Protein AF-A0A7X0NXF7-F1 (afdb_monomer_lite)

pLDDT: mean 77.54, std 20.63, range [37.69, 97.94]

Radius of gyration: 23.61 Å; chains: 1; bounding box: 64×49×59 Å

Foldseek 3Di:
DDDDDDDPPPPPDPDDPDDDPVVVVVVVVVVVVLVVVCVVPVVCVVVVVVVVVVVLLVQLLVLLVLVVDPPRDDLVRVCVVVVHDSVVSVVSNVSNVVVVVVVCVVVCVVVVVVVVVVVCVVVVHDDPDVPPDDDDDDDD

Structure (mmCIF, N/CA/C/O backbone):
data_AF-A0A7X0NXF7-F1
#
_entry.id   AF-A0A7X0NXF7-F1
#
loop_
_atom_site.group_PDB
_atom_site.id
_atom_site.type_symbol
_atom_site.label_atom_id
_atom_site.label_alt_id
_atom_site.label_comp_id
_atom_site.label_asym_id
_atom_site.label_entity_id
_atom_site.label_seq_id
_atom_site.pdbx_PDB_ins_code
_atom_site.Cartn_x
_atom_site.Cartn_y
_atom_site.Cartn_z
_atom_site.occupancy
_atom_site.B_iso_or_equiv
_atom_site.auth_seq_id
_atom_site.auth_comp_id
_atom_site.auth_asym_id
_atom_site.auth_atom_id
_atom_site.pdbx_PDB_model_num
ATOM 1 N N . MET A 1 1 ? -50.230 -12.660 35.318 1.00 39.22 1 MET A N 1
ATOM 2 C CA . MET A 1 1 ? -48.953 -11.947 35.105 1.00 39.22 1 MET A CA 1
ATOM 3 C C . MET A 1 1 ? -48.160 -12.722 34.066 1.00 39.22 1 MET A C 1
ATOM 5 O O . MET A 1 1 ? -47.432 -13.640 34.412 1.00 39.22 1 MET A O 1
ATOM 9 N N . THR A 1 2 ? -48.398 -12.442 32.788 1.00 40.28 2 THR A N 1
ATOM 10 C CA . THR A 1 2 ? -47.658 -13.026 31.662 1.00 40.28 2 THR A CA 1
ATOM 11 C C . THR A 1 2 ? -46.545 -12.058 31.297 1.00 40.28 2 THR A C 1
ATOM 13 O O . THR A 1 2 ? -46.813 -10.910 30.962 1.00 40.28 2 THR A O 1
ATOM 16 N N . ASN A 1 3 ? -45.305 -12.507 31.462 1.00 42.84 3 ASN A N 1
ATOM 17 C CA . ASN A 1 3 ? -44.113 -11.719 31.195 1.00 42.84 3 ASN A CA 1
ATOM 18 C C . ASN A 1 3 ? -43.908 -11.681 29.674 1.00 42.84 3 ASN A C 1
ATOM 20 O O . ASN A 1 3 ? -43.626 -12.715 29.066 1.00 42.84 3 ASN A O 1
ATOM 24 N N . GLU A 1 4 ? -44.133 -10.521 29.061 1.00 47.56 4 GLU A N 1
ATOM 25 C CA . GLU A 1 4 ? -43.876 -10.300 27.641 1.00 47.56 4 GLU A CA 1
ATOM 26 C C . GLU A 1 4 ? -42.365 -10.295 27.402 1.00 47.56 4 GLU A C 1
ATOM 28 O O . GLU A 1 4 ? -41.612 -9.486 27.941 1.00 47.56 4 GLU A O 1
ATOM 33 N N . MET A 1 5 ? -41.913 -11.268 26.621 1.00 46.81 5 MET A N 1
ATOM 34 C CA . MET A 1 5 ? -40.525 -11.430 26.225 1.00 46.81 5 MET A CA 1
ATOM 35 C C . MET A 1 5 ? -40.286 -10.514 25.021 1.00 46.81 5 MET A C 1
ATOM 37 O O . MET A 1 5 ? -40.670 -10.846 23.899 1.00 46.81 5 MET A O 1
ATOM 41 N N . GLU A 1 6 ? -39.715 -9.330 25.261 1.00 50.59 6 GLU A N 1
ATOM 42 C CA . GLU A 1 6 ? -39.389 -8.389 24.187 1.00 50.59 6 GLU A CA 1
ATOM 43 C C . GLU A 1 6 ? -38.423 -9.025 23.166 1.00 50.59 6 GLU A C 1
ATOM 45 O O . GLU A 1 6 ? -37.429 -9.658 23.548 1.00 50.59 6 GLU A O 1
ATOM 50 N N . PRO A 1 7 ? -38.674 -8.865 21.854 1.00 46.88 7 PRO A N 1
ATOM 51 C CA . PRO A 1 7 ? -37.830 -9.438 20.821 1.00 46.88 7 PRO A CA 1
ATOM 52 C C . PRO A 1 7 ? -36.470 -8.734 20.796 1.00 46.88 7 PRO A C 1
ATOM 54 O O . PRO A 1 7 ? -36.354 -7.555 20.458 1.00 46.88 7 PRO A O 1
ATOM 57 N N . SER A 1 8 ? -35.415 -9.489 21.113 1.00 47.84 8 SER A N 1
ATOM 58 C CA . SER A 1 8 ? -34.029 -9.038 21.006 1.00 47.84 8 SER A CA 1
ATOM 59 C C . SER A 1 8 ? -33.758 -8.502 19.598 1.00 47.84 8 SER A C 1
ATOM 61 O O . SER A 1 8 ? -33.832 -9.239 18.608 1.00 47.84 8 SER A O 1
ATOM 63 N N . THR A 1 9 ? -33.423 -7.219 19.505 1.00 48.81 9 THR A N 1
ATOM 64 C CA . THR A 1 9 ? -33.033 -6.557 18.261 1.00 48.81 9 THR A CA 1
ATOM 65 C C . THR A 1 9 ? -31.691 -7.116 17.789 1.00 48.81 9 THR A C 1
ATOM 67 O O . THR A 1 9 ? -30.612 -6.664 18.165 1.00 48.81 9 THR A O 1
ATOM 70 N N . SER A 1 10 ? -31.763 -8.154 16.955 1.00 49.91 10 SER A N 1
ATOM 71 C CA . SER A 1 10 ? -30.631 -8.723 16.226 1.00 49.91 10 SER A CA 1
ATOM 72 C C . SER A 1 10 ? -29.971 -7.627 15.383 1.00 49.91 10 SER A C 1
ATOM 74 O O . SER A 1 10 ? -30.471 -7.222 14.330 1.00 49.91 10 SER A O 1
ATOM 76 N N . GLY A 1 11 ? -28.860 -7.088 15.890 1.00 46.66 11 GLY A N 1
ATOM 77 C CA . GLY A 1 11 ? -28.054 -6.098 15.193 1.00 46.66 11 GLY A CA 1
ATOM 78 C C . GLY A 1 11 ? -27.611 -6.646 13.839 1.00 46.66 11 GLY A C 1
ATOM 79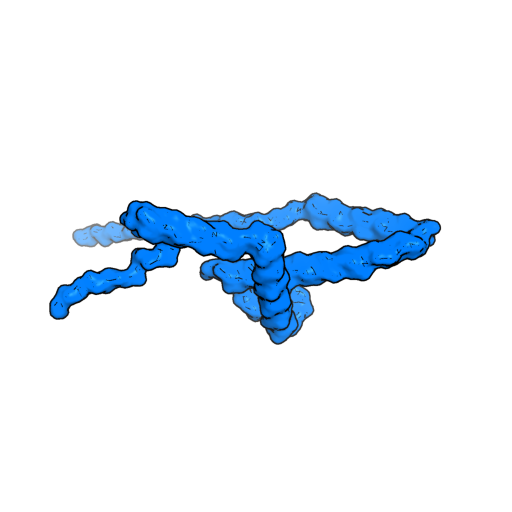 O O . GLY A 1 11 ? -26.960 -7.689 13.762 1.00 46.66 11 GLY A O 1
ATOM 80 N N . LYS A 1 12 ? -27.961 -5.939 12.758 1.00 49.06 12 LYS A N 1
ATOM 81 C CA . LYS A 1 12 ? -27.541 -6.260 11.388 1.00 49.06 12 LYS A CA 1
ATOM 82 C C . LYS A 1 12 ? -26.011 -6.331 11.330 1.00 49.06 12 LYS A C 1
ATOM 84 O O . LYS A 1 12 ? -25.338 -5.302 11.250 1.00 49.06 12 LYS A O 1
ATOM 89 N N . ARG A 1 13 ? -25.452 -7.547 11.371 1.00 52.78 13 ARG A N 1
ATOM 90 C CA . ARG A 1 13 ? -24.022 -7.792 11.138 1.00 52.78 13 ARG A CA 1
ATOM 91 C C . ARG A 1 13 ? -23.668 -7.203 9.775 1.00 52.78 13 ARG A C 1
ATOM 93 O O . ARG A 1 13 ? -24.213 -7.628 8.759 1.00 52.78 13 ARG A O 1
ATOM 100 N N . HIS A 1 14 ? -22.785 -6.207 9.758 1.00 53.28 14 HIS A N 1
ATOM 101 C CA . HIS A 1 14 ? -22.262 -5.654 8.513 1.00 53.28 14 HIS A CA 1
ATOM 102 C C . HIS A 1 14 ? -21.646 -6.790 7.689 1.00 53.28 14 HIS A C 1
ATOM 104 O O . HIS A 1 14 ? -20.748 -7.493 8.159 1.00 53.28 14 HIS A O 1
ATOM 110 N N . ARG A 1 15 ? -22.153 -6.986 6.467 1.00 50.69 15 ARG A N 1
ATOM 111 C CA . ARG A 1 15 ? -21.609 -7.954 5.513 1.00 50.69 15 ARG A CA 1
ATOM 112 C C . ARG A 1 15 ? -20.157 -7.566 5.238 1.00 50.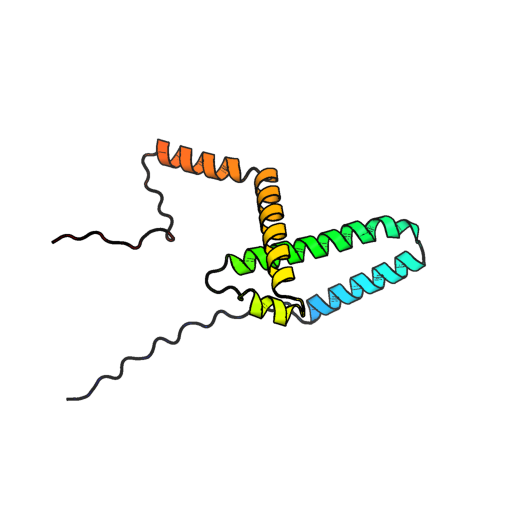69 15 ARG A C 1
ATOM 114 O O . ARG A 1 15 ? -19.894 -6.454 4.783 1.00 50.69 15 ARG A O 1
ATOM 121 N N . ARG A 1 16 ? -19.216 -8.460 5.553 1.00 59.41 16 ARG A N 1
ATOM 122 C CA . ARG A 1 16 ? -17.802 -8.264 5.214 1.00 59.41 16 ARG A CA 1
ATOM 123 C C . ARG A 1 16 ? -17.698 -8.193 3.691 1.00 59.41 16 ARG A C 1
ATOM 125 O O . ARG A 1 16 ? -18.092 -9.137 3.013 1.00 59.41 16 ARG A O 1
ATOM 132 N N . VAL A 1 17 ? -17.208 -7.071 3.173 1.00 64.56 17 VAL A N 1
ATOM 133 C CA . VAL A 1 17 ? -16.777 -6.971 1.777 1.00 64.56 17 VAL A CA 1
ATOM 134 C C . VAL A 1 17 ? -15.385 -7.581 1.745 1.00 64.56 17 VAL A C 1
ATOM 136 O O . VAL A 1 17 ? -14.436 -6.988 2.255 1.00 64.56 17 VAL A O 1
ATOM 139 N N . VAL A 1 18 ? -15.306 -8.822 1.284 1.00 67.31 18 VAL A N 1
ATOM 140 C CA . VAL A 1 18 ? -14.046 -9.517 1.026 1.00 67.31 18 VAL A CA 1
ATOM 141 C C . VAL A 1 18 ? -13.813 -9.401 -0.474 1.00 67.31 18 VAL A C 1
ATOM 143 O O . VAL A 1 18 ? -14.767 -9.561 -1.239 1.00 67.31 18 VAL A O 1
ATOM 146 N N . GLU A 1 19 ? -12.588 -9.074 -0.884 1.00 72.50 19 GLU A N 1
ATOM 147 C CA . GLU A 1 19 ? -12.212 -9.174 -2.297 1.00 72.50 19 GLU A CA 1
ATOM 148 C C . GLU A 1 19 ? -12.489 -10.598 -2.778 1.00 72.50 19 GLU A C 1
ATOM 150 O O . GLU A 1 19 ? -12.297 -11.558 -2.026 1.00 72.50 19 GLU A O 1
ATOM 155 N N . THR A 1 20 ? -12.977 -10.745 -4.006 1.00 81.62 20 THR A N 1
ATOM 156 C CA . THR A 1 20 ? -13.259 -12.085 -4.517 1.00 81.62 20 THR A CA 1
ATOM 157 C C . THR A 1 20 ? -11.945 -12.816 -4.793 1.00 81.62 20 THR A C 1
ATOM 159 O O . THR A 1 20 ? -10.917 -12.194 -5.084 1.00 81.62 20 THR A O 1
ATOM 162 N N . GLU A 1 21 ? -11.950 -14.144 -4.688 1.00 83.25 21 GLU A N 1
ATOM 163 C CA . GLU A 1 21 ? -10.757 -14.955 -4.958 1.00 83.25 21 GLU A CA 1
ATOM 164 C C . GLU A 1 21 ? -10.228 -14.706 -6.379 1.00 83.25 21 GLU A C 1
ATOM 166 O O . GLU A 1 21 ? -9.017 -14.680 -6.606 1.00 83.25 21 GLU A O 1
ATOM 171 N N . GLU A 1 22 ? -11.123 -14.411 -7.325 1.00 85.25 22 GLU A N 1
ATOM 172 C CA . GLU A 1 22 ? -10.785 -14.054 -8.701 1.00 85.25 22 GLU A CA 1
ATOM 173 C C . GLU A 1 22 ? -10.006 -12.740 -8.787 1.00 85.25 22 GLU A C 1
ATOM 175 O O . GLU A 1 22 ? -9.064 -12.643 -9.577 1.00 85.25 22 GLU A O 1
ATOM 180 N N . TYR A 1 23 ? -10.360 -11.739 -7.973 1.00 87.00 23 TYR A N 1
ATOM 181 C CA . TYR A 1 23 ? -9.648 -10.462 -7.944 1.00 87.00 23 TYR A CA 1
ATOM 182 C C . TYR A 1 23 ? -8.209 -10.648 -7.455 1.00 87.00 23 TYR A C 1
ATOM 184 O O . TYR A 1 23 ? -7.263 -10.163 -8.080 1.00 87.00 23 TYR A O 1
ATOM 192 N N . VAL A 1 24 ? -8.024 -11.423 -6.384 1.00 88.56 24 VAL A N 1
ATOM 193 C CA . VAL A 1 24 ? -6.691 -11.732 -5.850 1.00 88.56 24 VAL A CA 1
ATOM 194 C C . VAL A 1 24 ? -5.881 -12.554 -6.857 1.00 88.56 24 VAL A C 1
ATOM 196 O O . VAL A 1 24 ? -4.728 -12.223 -7.139 1.00 88.56 24 VAL A O 1
ATOM 199 N N . ALA A 1 25 ? -6.487 -13.572 -7.471 1.00 90.88 25 ALA A N 1
ATOM 200 C CA . ALA A 1 25 ? -5.837 -14.385 -8.496 1.00 90.88 25 ALA A CA 1
ATOM 201 C C . ALA A 1 25 ? -5.404 -13.554 -9.715 1.00 90.88 25 ALA A C 1
ATOM 203 O O . ALA A 1 25 ? -4.319 -13.767 -10.258 1.00 90.88 25 ALA A O 1
ATOM 204 N N . MET A 1 26 ? -6.219 -12.586 -10.139 1.00 94.75 26 MET A N 1
ATOM 205 C CA . MET A 1 26 ? -5.862 -11.661 -11.214 1.00 94.75 26 MET A CA 1
ATOM 206 C C . MET A 1 26 ? -4.617 -10.840 -10.857 1.00 94.75 26 MET A C 1
ATOM 208 O O . MET A 1 26 ? -3.710 -10.741 -11.683 1.00 94.75 26 MET A O 1
ATOM 212 N N . LEU A 1 27 ? -4.533 -10.297 -9.637 1.00 93.25 27 LEU A N 1
ATOM 213 C CA . LEU A 1 27 ? -3.362 -9.531 -9.196 1.00 93.25 27 LEU A CA 1
ATOM 214 C C . LEU A 1 27 ? -2.082 -10.374 -9.221 1.00 93.25 27 LEU A C 1
ATOM 216 O O . LEU A 1 27 ? -1.059 -9.899 -9.713 1.00 93.25 27 LEU A O 1
ATOM 220 N N . HIS A 1 28 ? -2.142 -11.632 -8.774 1.00 93.69 28 HIS A N 1
ATOM 221 C CA . HIS A 1 28 ? -1.004 -12.552 -8.873 1.00 93.69 28 HIS A CA 1
ATOM 222 C C . HIS A 1 28 ? -0.558 -12.756 -10.325 1.00 93.69 28 HIS A C 1
ATOM 224 O O . HIS A 1 28 ? 0.612 -12.550 -10.641 1.00 93.69 28 HIS A O 1
ATOM 230 N N . ARG A 1 29 ? -1.497 -13.036 -11.239 1.00 96.75 29 ARG A N 1
ATOM 231 C CA . ARG A 1 29 ? -1.180 -13.207 -12.669 1.00 96.75 29 ARG A CA 1
ATOM 232 C C . ARG A 1 29 ? -0.541 -11.960 -13.283 1.00 96.75 29 ARG A C 1
ATOM 234 O O . ARG A 1 29 ? 0.334 -12.081 -14.136 1.00 96.75 29 ARG A O 1
ATOM 241 N N . MET A 1 30 ? -0.968 -10.763 -12.873 1.00 95.38 30 MET A N 1
ATOM 242 C CA . MET A 1 30 ? -0.369 -9.509 -13.343 1.00 95.38 30 MET A CA 1
ATOM 243 C C . MET A 1 30 ? 1.084 -9.359 -12.878 1.00 95.38 30 MET A C 1
ATOM 245 O O . MET A 1 30 ? 1.928 -8.931 -13.666 1.00 95.38 30 MET A O 1
ATOM 249 N N . VAL A 1 31 ? 1.382 -9.726 -11.628 1.00 94.94 31 VAL A N 1
ATOM 250 C CA . VAL A 1 31 ? 2.748 -9.702 -11.083 1.00 94.94 31 VAL A CA 1
ATOM 251 C C . VAL A 1 31 ? 3.640 -10.712 -11.807 1.00 94.94 31 VAL A C 1
ATOM 253 O O . VAL A 1 31 ? 4.740 -10.352 -12.223 1.00 94.94 31 VAL A O 1
ATOM 256 N N . ASP A 1 32 ? 3.151 -11.929 -12.045 1.00 96.38 32 ASP A N 1
ATOM 257 C CA . ASP A 1 32 ? 3.903 -12.965 -12.765 1.00 96.38 32 ASP A CA 1
ATOM 258 C C . ASP A 1 32 ? 4.190 -12.553 -14.217 1.00 96.38 32 ASP A C 1
ATOM 260 O O . ASP A 1 32 ? 5.306 -12.705 -14.720 1.00 96.38 32 ASP A O 1
ATOM 264 N N . ALA A 1 33 ? 3.199 -11.964 -14.893 1.00 95.62 33 ALA A N 1
ATOM 265 C CA . ALA A 1 33 ? 3.366 -11.445 -16.246 1.00 95.62 33 ALA A CA 1
ATOM 266 C C . ALA A 1 33 ? 4.390 -10.300 -16.302 1.00 95.62 33 ALA A C 1
ATOM 268 O O . ALA A 1 33 ? 5.182 -10.235 -17.245 1.00 95.62 33 ALA A O 1
ATOM 269 N N . LEU A 1 34 ? 4.398 -9.413 -15.299 1.00 93.12 34 LEU A N 1
ATOM 270 C CA . LEU A 1 34 ? 5.414 -8.371 -15.174 1.00 93.12 34 LEU A CA 1
ATOM 271 C C . LEU A 1 34 ? 6.805 -8.991 -14.987 1.00 93.12 34 LEU A C 1
ATOM 273 O O . LEU A 1 34 ? 7.717 -8.632 -15.722 1.00 93.12 34 LEU A O 1
ATOM 277 N N . ALA A 1 35 ? 6.963 -9.953 -14.075 1.00 95.12 35 ALA A N 1
ATOM 278 C CA . ALA A 1 35 ? 8.243 -10.619 -13.826 1.00 95.12 35 ALA A CA 1
ATOM 279 C C . ALA A 1 35 ? 8.814 -11.287 -15.088 1.00 95.12 35 ALA A C 1
ATOM 281 O O . ALA A 1 35 ? 10.004 -11.150 -15.379 1.00 95.12 35 ALA A O 1
ATOM 282 N N . LYS A 1 36 ? 7.959 -11.943 -15.883 1.00 96.19 36 LYS A N 1
ATOM 283 C CA . LYS A 1 36 ? 8.363 -12.519 -17.171 1.00 96.19 36 LYS A CA 1
ATOM 284 C C . LYS A 1 36 ? 8.876 -11.445 -18.135 1.00 96.19 36 LYS A C 1
ATOM 286 O O . LYS A 1 36 ? 9.983 -11.570 -18.638 1.00 96.19 36 LYS A O 1
ATOM 291 N N . ARG A 1 37 ? 8.127 -10.353 -18.324 1.00 91.88 37 ARG A N 1
ATOM 292 C CA . ARG A 1 37 ? 8.544 -9.245 -19.208 1.00 91.88 37 ARG A CA 1
ATOM 293 C C . ARG A 1 37 ? 9.843 -8.584 -18.758 1.00 91.88 37 ARG A C 1
ATOM 295 O O . ARG A 1 37 ? 10.651 -8.225 -19.597 1.00 91.88 37 ARG A O 1
ATOM 302 N N . LEU A 1 38 ? 10.047 -8.437 -17.450 1.00 90.44 38 LEU A N 1
ATOM 303 C CA . LEU A 1 38 ? 11.277 -7.874 -16.886 1.00 90.44 38 LEU A CA 1
ATOM 304 C C . LEU A 1 38 ? 12.489 -8.794 -17.062 1.00 90.44 38 LEU A C 1
ATOM 306 O O . LEU A 1 38 ? 13.620 -8.320 -17.041 1.00 90.44 38 LEU A O 1
ATOM 310 N N . SER A 1 39 ? 12.252 -10.097 -17.215 1.00 94.81 39 SER A N 1
ATOM 311 C CA . SER A 1 39 ? 13.305 -11.060 -17.542 1.00 94.81 39 SER A CA 1
ATOM 312 C C . SER A 1 39 ? 13.732 -10.931 -19.008 1.00 94.81 39 SER A C 1
ATOM 314 O O . SER A 1 39 ? 14.911 -11.098 -19.308 1.00 94.81 39 SER A O 1
ATOM 316 N N . ASP A 1 40 ? 12.788 -10.594 -19.894 1.00 94.31 40 ASP A N 1
ATOM 317 C CA . ASP A 1 40 ? 13.040 -10.354 -21.320 1.00 94.31 40 ASP A CA 1
ATOM 318 C C . ASP A 1 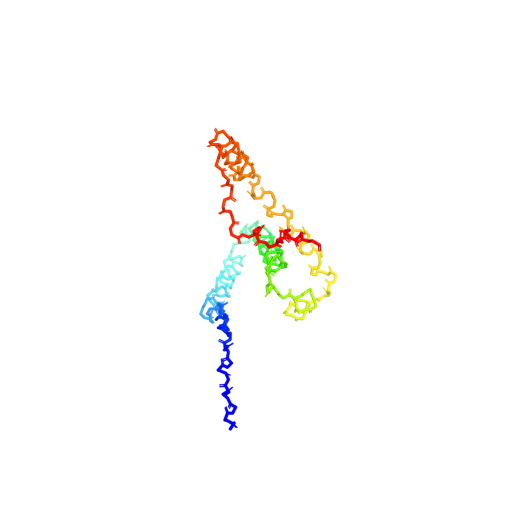40 ? 13.640 -8.951 -21.580 1.00 94.31 40 ASP A C 1
ATOM 320 O O . ASP A 1 40 ? 14.511 -8.802 -22.435 1.00 94.31 40 ASP A O 1
ATOM 324 N N . ASP A 1 41 ? 13.206 -7.928 -20.831 1.00 90.56 41 ASP A N 1
ATOM 325 C CA . ASP A 1 41 ? 13.713 -6.547 -20.885 1.00 90.56 41 ASP A CA 1
ATOM 326 C C . ASP A 1 41 ? 13.946 -5.964 -19.471 1.00 90.56 41 ASP A C 1
ATOM 328 O O . ASP A 1 41 ? 13.028 -5.413 -18.842 1.00 90.56 41 ASP A O 1
ATOM 332 N N . PRO A 1 42 ? 15.191 -6.028 -18.962 1.00 86.81 42 PRO A N 1
ATOM 333 C CA . PRO A 1 42 ? 15.545 -5.500 -17.647 1.00 86.81 42 PRO A CA 1
ATOM 334 C C . PRO A 1 42 ? 15.392 -3.981 -17.500 1.00 86.81 42 PRO A C 1
ATOM 336 O O . PRO A 1 42 ? 15.361 -3.493 -16.368 1.00 86.81 42 PRO A O 1
ATOM 339 N N . VAL A 1 43 ? 15.269 -3.207 -18.591 1.00 89.31 43 VAL A N 1
ATOM 340 C CA . VAL A 1 43 ? 15.070 -1.746 -18.505 1.00 89.31 43 VAL A CA 1
ATOM 341 C C . VAL A 1 43 ? 13.788 -1.421 -17.738 1.00 89.31 43 VAL A C 1
ATOM 343 O O . VAL A 1 43 ? 13.744 -0.444 -16.989 1.00 89.31 43 VAL A O 1
ATOM 346 N N . GLY A 1 44 ? 12.771 -2.282 -17.816 1.00 83.12 44 GLY A N 1
ATOM 347 C CA . GLY A 1 44 ? 11.522 -2.117 -17.073 1.00 83.12 44 GLY A CA 1
ATOM 348 C C . GLY A 1 44 ? 11.669 -2.156 -15.543 1.00 83.12 44 GLY A C 1
ATOM 349 O O . GLY A 1 44 ? 10.741 -1.744 -14.839 1.00 83.12 44 GLY A O 1
ATOM 350 N N . LEU A 1 45 ? 12.816 -2.594 -14.997 1.00 83.62 45 LEU A N 1
ATOM 351 C CA . LEU A 1 45 ? 13.060 -2.645 -13.547 1.00 83.62 45 LEU A CA 1
ATOM 352 C C . LEU A 1 45 ? 12.933 -1.269 -12.877 1.00 83.62 45 LEU A C 1
ATOM 354 O O . LEU A 1 45 ? 12.593 -1.194 -11.694 1.00 83.62 45 LEU A O 1
ATOM 358 N N . VAL A 1 46 ? 13.099 -0.180 -13.638 1.00 88.69 46 VAL A N 1
ATOM 359 C CA . VAL A 1 46 ? 12.872 1.202 -13.176 1.00 88.69 46 VAL A CA 1
ATOM 360 C C . VAL A 1 46 ? 11.470 1.425 -12.594 1.00 88.69 46 VAL A C 1
ATOM 362 O O . VAL A 1 46 ? 11.275 2.316 -11.768 1.00 88.69 46 VAL A O 1
ATOM 365 N N . HIS A 1 47 ? 10.485 0.610 -12.985 1.00 85.94 47 HIS A N 1
ATOM 366 C CA . HIS A 1 47 ? 9.105 0.716 -12.512 1.00 85.94 47 HIS A CA 1
ATOM 367 C C . HIS A 1 47 ? 8.823 -0.090 -11.236 1.00 85.94 47 HIS A C 1
ATOM 369 O O . HIS A 1 47 ? 7.831 0.178 -10.556 1.00 85.94 47 HIS A O 1
ATOM 375 N N . VAL A 1 48 ? 9.684 -1.047 -10.871 1.00 88.69 48 VAL A N 1
ATOM 376 C CA . VAL A 1 48 ? 9.422 -1.982 -9.764 1.00 88.69 48 VAL A CA 1
ATOM 377 C C . VAL A 1 48 ? 9.444 -1.278 -8.412 1.00 88.69 48 VAL A C 1
ATOM 379 O O . VAL A 1 48 ? 8.516 -1.436 -7.621 1.00 88.69 48 VAL A O 1
ATOM 382 N N . GLU A 1 49 ? 10.466 -0.466 -8.142 1.00 90.25 49 GLU A N 1
ATOM 383 C CA . GLU A 1 49 ? 10.580 0.241 -6.861 1.00 90.25 49 GLU A CA 1
ATOM 384 C C . GLU A 1 49 ? 9.428 1.247 -6.638 1.00 90.25 49 GLU A C 1
ATOM 386 O O . GLU A 1 49 ? 8.817 1.216 -5.563 1.00 90.25 49 GLU A O 1
ATOM 391 N N . PRO A 1 50 ? 9.028 2.072 -7.630 1.00 89.62 50 PRO A N 1
ATOM 392 C CA . PRO A 1 50 ? 7.814 2.882 -7.533 1.00 89.62 50 PRO A CA 1
ATOM 393 C C . PRO A 1 50 ? 6.545 2.075 -7.225 1.00 89.62 50 PRO A C 1
ATOM 395 O O . PRO A 1 50 ? 5.765 2.481 -6.361 1.00 89.62 50 PRO A O 1
ATOM 398 N N . LEU A 1 51 ? 6.339 0.928 -7.884 1.00 89.88 51 LEU A N 1
ATOM 399 C CA . LEU A 1 51 ? 5.179 0.063 -7.640 1.00 89.88 51 LEU A CA 1
ATOM 400 C C . LEU A 1 51 ? 5.207 -0.546 -6.234 1.00 89.88 51 LEU A C 1
ATOM 402 O O . LEU A 1 51 ? 4.198 -0.519 -5.528 1.00 89.88 51 LEU A O 1
ATOM 406 N N . ARG A 1 52 ? 6.372 -1.026 -5.785 1.00 93.88 52 ARG A N 1
ATOM 407 C CA . ARG A 1 52 ? 6.572 -1.541 -4.423 1.00 93.88 52 ARG A CA 1
ATOM 408 C C . ARG A 1 52 ? 6.234 -0.479 -3.382 1.00 93.88 52 ARG A C 1
ATOM 410 O O . ARG A 1 52 ? 5.523 -0.761 -2.416 1.00 93.88 52 ARG A O 1
ATOM 417 N N . LYS A 1 53 ? 6.704 0.753 -3.592 1.00 94.50 53 LYS A N 1
ATOM 418 C CA . LYS A 1 53 ? 6.376 1.890 -2.730 1.00 94.50 53 LYS A CA 1
ATOM 41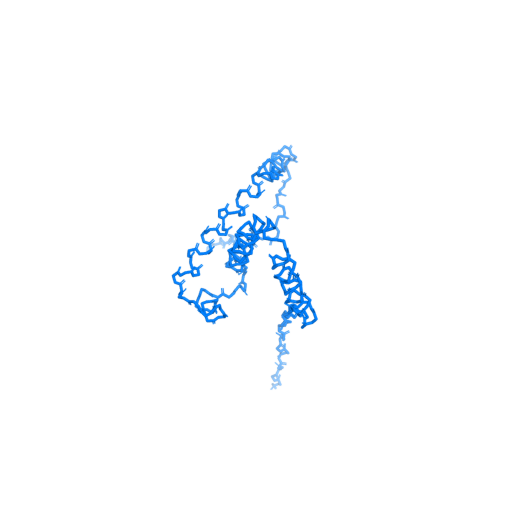9 C C . LYS A 1 53 ? 4.875 2.175 -2.735 1.00 94.50 53 LYS A C 1
ATOM 421 O O . LYS A 1 53 ? 4.301 2.346 -1.665 1.00 94.50 53 LYS A O 1
ATOM 426 N N . HIS A 1 54 ? 4.236 2.169 -3.904 1.00 92.88 54 HIS A N 1
ATOM 427 C CA . HIS A 1 54 ? 2.800 2.413 -4.025 1.00 92.88 54 HIS A CA 1
ATOM 428 C C . HIS A 1 54 ? 1.965 1.383 -3.251 1.00 92.88 54 HIS A C 1
ATOM 430 O O . HIS A 1 54 ? 1.060 1.760 -2.508 1.00 92.88 54 HIS A O 1
ATOM 436 N N . LEU A 1 55 ? 2.309 0.095 -3.346 1.00 93.56 55 LEU A N 1
ATOM 437 C CA . LEU A 1 55 ? 1.671 -0.961 -2.552 1.00 93.56 55 LEU A CA 1
ATOM 438 C C . LEU A 1 55 ? 1.896 -0.758 -1.046 1.00 93.56 55 LEU A C 1
ATOM 440 O O . LEU A 1 55 ? 0.970 -0.908 -0.246 1.00 93.56 55 LEU A O 1
ATOM 444 N N . GLY A 1 56 ? 3.108 -0.358 -0.652 1.00 96.06 56 GLY A N 1
ATOM 445 C CA . GLY A 1 56 ? 3.418 -0.000 0.732 1.00 96.06 56 GLY A CA 1
ATOM 446 C C . GLY A 1 56 ? 2.571 1.168 1.250 1.00 96.06 56 GLY A C 1
ATOM 447 O O . GLY A 1 56 ? 2.043 1.102 2.361 1.00 96.06 56 GLY A O 1
ATOM 448 N N . ASP A 1 57 ? 2.399 2.211 0.441 1.00 96.50 57 ASP A N 1
ATOM 449 C CA . ASP A 1 57 ? 1.580 3.380 0.765 1.00 96.50 57 ASP A CA 1
ATOM 450 C C . ASP A 1 57 ? 0.091 3.022 0.855 1.00 96.50 57 ASP A C 1
ATOM 452 O O . ASP A 1 57 ? -0.575 3.427 1.811 1.00 96.50 57 ASP A O 1
ATOM 456 N N . ALA A 1 58 ? -0.421 2.199 -0.066 1.00 95.44 58 ALA A N 1
ATOM 457 C CA . ALA A 1 58 ? -1.795 1.700 -0.033 1.00 95.44 58 ALA A CA 1
ATOM 458 C C . ALA A 1 58 ? -2.089 0.935 1.268 1.00 95.44 58 ALA A C 1
ATOM 460 O O . ALA A 1 58 ? -3.098 1.184 1.932 1.00 95.44 58 ALA A O 1
ATOM 461 N N . MET A 1 59 ? -1.166 0.071 1.694 1.00 95.81 59 MET A N 1
ATOM 462 C CA . MET A 1 59 ? -1.256 -0.641 2.968 1.00 95.81 59 MET A CA 1
ATOM 463 C C . MET A 1 59 ? -1.249 0.316 4.170 1.00 95.81 59 MET A C 1
ATOM 465 O O . MET A 1 59 ? -2.062 0.166 5.083 1.00 95.81 59 MET A O 1
ATOM 469 N N . ASN A 1 60 ? -0.370 1.323 4.175 1.00 97.94 60 ASN A N 1
ATOM 470 C CA . ASN A 1 60 ? -0.319 2.324 5.246 1.00 97.94 60 ASN A CA 1
ATOM 471 C C . ASN A 1 60 ? -1.646 3.094 5.355 1.00 97.94 60 ASN A C 1
ATOM 473 O O . ASN A 1 60 ? -2.175 3.277 6.453 1.00 97.94 60 ASN A O 1
ATOM 477 N N . ILE A 1 61 ? -2.208 3.507 4.215 1.00 97.12 61 ILE A N 1
ATOM 478 C CA . ILE A 1 61 ? -3.501 4.193 4.133 1.00 97.12 61 ILE A CA 1
ATOM 479 C C . ILE A 1 61 ? -4.630 3.291 4.639 1.00 97.12 61 ILE A C 1
ATOM 481 O O . ILE A 1 61 ? -5.436 3.733 5.457 1.00 97.12 61 ILE A O 1
ATOM 485 N N . ALA A 1 62 ? -4.678 2.028 4.211 1.00 95.31 62 ALA A N 1
ATOM 486 C CA . ALA A 1 62 ? -5.705 1.082 4.641 1.00 95.31 62 ALA A CA 1
ATOM 487 C C . ALA A 1 62 ? -5.685 0.863 6.162 1.00 95.31 62 ALA A C 1
ATOM 489 O O . ALA A 1 62 ? -6.741 0.890 6.798 1.00 95.31 62 ALA A O 1
ATOM 490 N N . VAL A 1 63 ? -4.493 0.722 6.758 1.00 96.81 63 VAL A N 1
ATOM 491 C CA . VAL A 1 63 ? -4.323 0.639 8.218 1.00 96.81 63 VAL A CA 1
ATOM 492 C C . VAL A 1 63 ? -4.835 1.910 8.898 1.00 96.81 63 VAL A C 1
ATOM 494 O O . VAL A 1 63 ? -5.613 1.815 9.845 1.00 96.81 63 VAL A O 1
ATOM 497 N N . ALA A 1 64 ? -4.454 3.094 8.410 1.00 96.75 64 ALA A N 1
ATOM 498 C CA . ALA A 1 64 ? -4.899 4.364 8.984 1.00 96.75 64 ALA A CA 1
ATOM 499 C C . ALA A 1 64 ? -6.428 4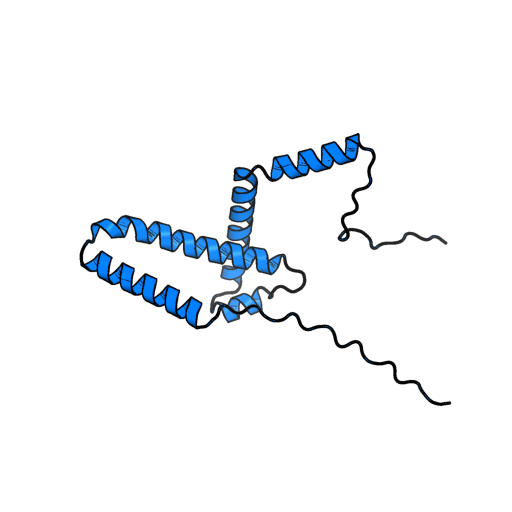.530 8.930 1.00 96.75 64 ALA A C 1
ATOM 501 O O . ALA A 1 64 ? -7.045 4.814 9.952 1.00 96.75 64 ALA A O 1
ATOM 502 N N . ILE A 1 65 ? -7.044 4.273 7.771 1.00 95.06 65 ILE A N 1
ATOM 503 C CA . ILE A 1 65 ? -8.503 4.333 7.595 1.00 95.06 65 ILE A CA 1
ATOM 504 C C . ILE A 1 65 ? -9.200 3.331 8.513 1.00 95.06 65 ILE A C 1
ATOM 506 O O . ILE A 1 65 ? -10.251 3.635 9.070 1.00 95.06 65 ILE A O 1
ATOM 510 N N . ASN A 1 66 ? -8.648 2.126 8.667 1.00 94.50 66 ASN A N 1
ATOM 511 C CA . ASN A 1 66 ? -9.238 1.119 9.536 1.00 94.50 66 ASN A CA 1
ATOM 512 C C . ASN A 1 66 ? -9.266 1.586 11.001 1.00 94.50 66 ASN A C 1
ATOM 514 O O . ASN A 1 66 ? -10.304 1.444 11.636 1.00 94.50 66 ASN A O 1
ATOM 518 N N . GLN A 1 67 ? -8.194 2.221 11.494 1.00 91.50 67 GLN A N 1
ATOM 519 C CA . GLN A 1 67 ? -8.141 2.763 12.862 1.00 91.50 67 GLN A CA 1
ATOM 520 C C . GLN A 1 67 ? -9.127 3.914 13.116 1.00 91.50 67 GLN A C 1
ATOM 522 O O . GLN A 1 67 ? -9.515 4.139 14.257 1.00 91.50 67 GLN A O 1
ATOM 527 N N . GLU A 1 68 ? -9.535 4.649 12.081 1.00 88.69 68 GLU A N 1
ATOM 528 C CA . GLU A 1 68 ? -10.500 5.753 12.202 1.00 88.69 68 GLU A CA 1
ATOM 529 C C . GLU A 1 68 ? -11.967 5.274 12.171 1.00 88.69 68 GLU A C 1
ATOM 531 O O . GLU A 1 68 ? -12.883 6.059 12.424 1.00 88.69 68 GLU A O 1
ATOM 536 N N . LYS A 1 69 ? -12.227 3.994 11.863 1.00 89.19 69 LYS A N 1
ATOM 537 C CA . LYS A 1 69 ? -13.591 3.448 11.797 1.00 89.19 69 LYS A CA 1
ATOM 538 C C . LYS A 1 69 ? -14.125 3.117 13.202 1.00 89.19 69 LYS A C 1
ATOM 540 O O . LYS A 1 69 ? -13.427 2.440 13.953 1.00 89.19 69 LYS A O 1
ATOM 545 N N . PRO A 1 70 ? -15.398 3.442 13.523 1.00 82.00 70 PRO A N 1
ATOM 546 C CA . PRO A 1 70 ? -16.031 3.108 14.811 1.00 82.00 70 PRO A CA 1
ATOM 547 C C . PRO A 1 70 ? -15.994 1.616 15.194 1.00 82.00 70 PRO A C 1
ATOM 549 O O . PRO A 1 70 ? -16.084 1.273 16.368 1.00 82.00 70 PRO A O 1
ATOM 552 N N . HIS A 1 71 ? -15.847 0.732 14.202 1.00 86.69 71 HIS A N 1
ATOM 553 C CA . HIS A 1 71 ? -15.693 -0.718 14.365 1.00 86.69 71 HIS A CA 1
ATOM 554 C C . HIS A 1 71 ? -14.488 -1.245 13.569 1.00 86.69 71 HIS A C 1
ATOM 556 O O . HIS A 1 71 ? -14.558 -2.288 12.918 1.00 86.69 71 HIS A O 1
ATOM 562 N N . GLY A 1 72 ? -13.405 -0.466 13.540 1.00 88.69 72 GLY A N 1
ATOM 563 C CA . GLY A 1 72 ? -12.119 -0.899 13.006 1.00 88.69 72 GLY A CA 1
ATOM 564 C C . GLY A 1 72 ? -11.515 -2.049 13.810 1.00 88.69 72 GLY A C 1
ATOM 565 O O . GLY A 1 72 ? -11.852 -2.258 14.973 1.00 88.69 72 GLY A O 1
ATOM 566 N N . TYR A 1 73 ? -10.592 -2.777 13.190 1.00 92.81 73 TYR A N 1
ATOM 567 C CA . TYR A 1 73 ? -9.744 -3.721 13.907 1.00 92.81 73 TYR A CA 1
ATOM 568 C C . TYR A 1 73 ? -8.800 -2.948 14.827 1.00 92.81 73 TYR A C 1
ATOM 570 O O . TYR A 1 73 ? -8.262 -1.907 14.457 1.00 92.81 73 TYR A O 1
ATOM 578 N N . SER A 1 74 ? -8.540 -3.475 16.015 1.00 92.75 74 SER A N 1
ATOM 579 C CA . SER A 1 74 ? -7.491 -2.959 16.891 1.00 92.75 74 SER A CA 1
ATOM 580 C C . SER A 1 74 ? -6.099 -3.152 16.276 1.00 92.75 74 SER A C 1
ATOM 582 O O . SER A 1 74 ? -5.879 -4.010 15.418 1.00 92.75 74 SER A O 1
ATOM 584 N N . PHE A 1 75 ? -5.105 -2.410 16.774 1.00 93.44 75 PHE A N 1
ATOM 585 C CA . PHE A 1 75 ? -3.702 -2.617 16.391 1.00 93.44 75 PHE A CA 1
ATOM 586 C C . PHE A 1 75 ? -3.229 -4.064 16.588 1.00 93.44 75 PHE A C 1
ATOM 588 O O . PHE A 1 75 ? -2.448 -4.563 15.784 1.00 93.44 75 PHE A O 1
ATOM 595 N N . GLY A 1 76 ? -3.697 -4.739 17.643 1.00 94.81 76 GLY A N 1
ATOM 596 C CA . GLY A 1 76 ? -3.347 -6.134 17.914 1.00 94.81 76 GLY A CA 1
ATOM 597 C C . GLY A 1 76 ? -3.973 -7.109 16.915 1.00 94.81 76 GLY A C 1
ATOM 598 O O . GLY A 1 76 ? -3.320 -8.059 16.496 1.00 94.81 76 GLY A O 1
ATOM 599 N N . GLU A 1 77 ? -5.213 -6.868 16.491 1.00 95.69 77 GLU A N 1
ATOM 600 C CA . GLU A 1 77 ? -5.865 -7.675 15.453 1.00 95.69 77 GLU A CA 1
ATOM 601 C C . GLU A 1 77 ? -5.216 -7.465 14.087 1.00 95.69 77 GLU A C 1
ATOM 603 O O . GLU A 1 77 ? -4.919 -8.437 13.400 1.00 95.69 77 GLU A O 1
ATOM 608 N N . LEU A 1 78 ? -4.912 -6.217 13.719 1.00 95.62 78 LEU A N 1
ATOM 609 C CA . LEU A 1 78 ? -4.182 -5.925 12.485 1.00 95.62 78 LEU A CA 1
ATOM 610 C C . LEU A 1 78 ? -2.776 -6.534 12.489 1.00 95.62 78 LEU A C 1
ATOM 612 O O . LEU A 1 78 ? -2.343 -7.050 11.465 1.00 95.62 78 LEU A O 1
ATOM 616 N N . ALA A 1 79 ? -2.080 -6.519 13.629 1.00 96.69 79 ALA A N 1
ATOM 617 C CA . ALA A 1 79 ? -0.774 -7.161 13.779 1.00 96.69 79 ALA A CA 1
ATOM 618 C C . ALA A 1 79 ? -0.853 -8.669 13.498 1.00 96.69 79 ALA A C 1
ATOM 620 O O . ALA A 1 79 ? -0.015 -9.202 12.775 1.00 96.69 79 ALA A O 1
ATOM 621 N N . LYS A 1 80 ? -1.903 -9.335 13.998 1.00 97.00 80 LYS A N 1
ATOM 622 C CA . LYS A 1 80 ? -2.172 -10.754 13.723 1.00 97.00 80 LYS A CA 1
ATOM 623 C C . LYS A 1 80 ? -2.514 -11.003 12.252 1.00 97.00 80 LYS A C 1
ATOM 625 O O . LYS A 1 80 ? -1.934 -11.899 11.655 1.00 97.00 80 LYS A O 1
ATOM 630 N N . ILE A 1 81 ? -3.409 -10.203 11.664 1.00 94.62 81 ILE A N 1
ATOM 631 C CA . ILE A 1 81 ? -3.822 -10.332 10.251 1.00 94.62 81 ILE A CA 1
ATOM 632 C C . ILE A 1 81 ? -2.622 -10.178 9.312 1.00 94.62 81 ILE A C 1
ATOM 634 O O . ILE A 1 81 ? -2.473 -10.934 8.360 1.00 94.62 81 ILE A O 1
ATOM 638 N N . LEU A 1 82 ? -1.772 -9.187 9.580 1.00 93.38 82 LEU A N 1
ATOM 639 C CA . LEU A 1 82 ? -0.621 -8.859 8.742 1.00 93.38 82 LEU A CA 1
ATOM 640 C C . LEU A 1 82 ? 0.629 -9.677 9.092 1.00 93.38 82 LEU A C 1
ATOM 642 O O . LEU A 1 82 ? 1.633 -9.549 8.397 1.00 93.38 82 LEU A O 1
ATOM 646 N N . ASN A 1 83 ? 0.584 -10.475 10.162 1.00 96.38 83 ASN A N 1
ATOM 647 C CA . ASN A 1 83 ? 1.722 -11.203 10.722 1.00 96.38 83 ASN A CA 1
ATOM 648 C C . ASN A 1 83 ? 2.961 -10.310 10.955 1.00 96.38 83 ASN A C 1
ATOM 650 O O . ASN A 1 83 ? 4.078 -10.625 10.546 1.00 96.38 83 ASN A O 1
ATOM 654 N N . ILE A 1 84 ? 2.755 -9.158 11.597 1.00 96.00 84 ILE A N 1
ATOM 655 C CA . ILE A 1 84 ? 3.820 -8.210 11.953 1.00 96.00 84 ILE A CA 1
ATOM 656 C C . ILE A 1 84 ? 3.707 -7.790 13.415 1.00 96.00 84 ILE A C 1
ATOM 658 O O . ILE A 1 84 ? 2.698 -8.021 14.079 1.00 96.00 84 ILE A O 1
ATOM 662 N N . ARG A 1 85 ? 4.745 -7.124 13.923 1.00 97.62 85 ARG A N 1
ATOM 663 C CA . ARG A 1 85 ? 4.727 -6.556 15.272 1.00 97.62 85 ARG A CA 1
ATOM 664 C C . ARG A 1 85 ? 3.692 -5.436 15.386 1.00 97.62 85 ARG A C 1
ATOM 666 O O . ARG A 1 85 ? 3.449 -4.691 14.433 1.00 97.62 85 ARG A O 1
ATOM 673 N N . ARG A 1 86 ? 3.114 -5.282 16.578 1.00 97.00 86 ARG A N 1
ATOM 674 C CA . ARG A 1 86 ? 2.108 -4.249 16.870 1.00 97.00 86 ARG A CA 1
ATOM 675 C C . ARG A 1 86 ? 2.663 -2.841 16.649 1.00 97.00 86 ARG A C 1
ATOM 677 O O . ARG A 1 86 ? 1.961 -1.985 16.115 1.00 97.00 86 ARG A O 1
ATOM 684 N N . GLU A 1 87 ? 3.925 -2.625 16.999 1.00 97.12 87 GLU A N 1
ATOM 685 C CA . GLU A 1 87 ? 4.651 -1.365 16.815 1.00 97.12 87 GLU A CA 1
ATOM 686 C C . GLU A 1 87 ? 4.725 -0.998 15.327 1.00 97.12 87 GLU A C 1
ATOM 688 O O . GLU A 1 87 ? 4.451 0.138 14.943 1.00 97.12 87 GLU A O 1
ATOM 693 N N . SER A 1 88 ? 4.962 -1.987 14.460 1.00 97.31 88 SER A N 1
ATOM 694 C CA . SER A 1 88 ? 4.971 -1.782 13.011 1.00 97.31 88 SER A CA 1
ATOM 695 C C . SER A 1 88 ? 3.600 -1.360 12.477 1.00 97.31 88 SER A C 1
ATOM 697 O O . SER A 1 88 ? 3.528 -0.549 11.557 1.00 97.31 88 SER A O 1
ATOM 699 N N . VAL A 1 89 ? 2.493 -1.850 13.048 1.00 97.31 89 VAL A N 1
ATOM 700 C CA . VAL A 1 89 ? 1.146 -1.376 12.672 1.00 97.31 89 VAL A CA 1
ATOM 701 C C . VAL A 1 89 ? 0.954 0.086 13.079 1.00 97.31 89 VAL A C 1
ATOM 703 O O . VAL A 1 89 ? 0.399 0.869 12.306 1.00 97.31 89 VAL A O 1
ATOM 706 N N . PHE A 1 90 ? 1.437 0.478 14.260 1.00 96.94 90 PHE A N 1
ATOM 707 C CA . PHE A 1 90 ? 1.363 1.863 14.729 1.00 96.94 90 PHE A CA 1
ATOM 708 C C . PHE A 1 90 ? 2.119 2.822 13.798 1.00 96.94 90 PHE A C 1
ATOM 710 O O . PHE A 1 90 ? 1.559 3.831 13.359 1.00 96.94 90 PHE A O 1
ATOM 717 N N . GLU A 1 91 ? 3.352 2.474 13.423 1.00 97.69 91 GLU A N 1
ATOM 718 C CA . GLU A 1 91 ? 4.152 3.250 12.467 1.00 97.69 91 GLU A CA 1
ATOM 719 C C . GLU A 1 91 ? 3.459 3.383 11.108 1.00 97.69 91 GLU A C 1
ATOM 721 O O . GLU A 1 91 ? 3.420 4.465 10.515 1.00 97.69 91 GLU A O 1
ATOM 726 N N . ARG A 1 92 ? 2.875 2.288 10.612 1.00 97.38 92 ARG A N 1
ATOM 727 C CA . ARG A 1 92 ? 2.130 2.283 9.348 1.00 97.38 92 ARG A CA 1
ATOM 728 C C . ARG A 1 92 ? 0.894 3.169 9.414 1.00 97.38 92 ARG A C 1
ATOM 730 O O . ARG A 1 92 ? 0.650 3.924 8.476 1.00 97.38 92 ARG A O 1
ATOM 737 N N . ALA A 1 93 ? 0.162 3.149 10.528 1.00 97.38 93 ALA A N 1
ATOM 738 C CA . ALA A 1 93 ? -0.976 4.038 10.741 1.00 97.38 93 ALA A CA 1
ATOM 739 C C . ALA A 1 93 ? -0.550 5.516 10.736 1.00 97.38 93 ALA A C 1
ATOM 741 O O . ALA A 1 93 ? -1.219 6.349 10.124 1.00 97.38 93 ALA A O 1
ATOM 742 N N . ALA A 1 94 ? 0.576 5.849 11.377 1.00 97.44 94 ALA A N 1
ATOM 743 C CA . ALA A 1 94 ? 1.118 7.207 11.375 1.00 97.44 94 ALA A CA 1
ATOM 744 C C . ALA A 1 94 ? 1.486 7.673 9.957 1.00 97.44 94 ALA A C 1
ATOM 746 O O . ALA A 1 94 ? 1.031 8.733 9.521 1.00 97.44 94 ALA A O 1
ATOM 747 N N . LYS A 1 95 ? 2.218 6.842 9.202 1.00 97.50 95 LYS A N 1
ATOM 748 C CA . LYS A 1 95 ? 2.554 7.107 7.793 1.00 97.50 95 LYS A CA 1
ATOM 749 C C . LYS A 1 95 ? 1.298 7.266 6.931 1.00 97.50 95 LYS A C 1
ATOM 751 O O . LYS A 1 95 ? 1.207 8.207 6.148 1.00 97.50 95 LYS A O 1
ATOM 756 N N . GLY A 1 96 ? 0.298 6.405 7.116 1.00 97.38 96 GLY A N 1
ATOM 757 C CA . GLY A 1 96 ? -0.973 6.468 6.394 1.00 97.38 96 GLY A CA 1
ATOM 758 C C . GLY A 1 96 ? -1.736 7.772 6.629 1.00 97.38 96 GLY A C 1
ATOM 759 O O . GLY A 1 96 ? -2.199 8.392 5.672 1.00 97.38 96 GLY A O 1
ATOM 760 N N . ARG A 1 97 ? -1.805 8.250 7.880 1.00 97.00 97 ARG A N 1
ATOM 761 C CA . ARG A 1 97 ? -2.424 9.550 8.201 1.00 97.00 97 ARG A CA 1
ATOM 762 C C . ARG A 1 97 ? -1.710 10.715 7.517 1.00 97.00 97 ARG A C 1
ATOM 764 O O . ARG A 1 97 ? -2.379 11.602 6.988 1.00 97.00 97 ARG A O 1
ATOM 771 N N . MET A 1 98 ? -0.376 10.697 7.475 1.00 96.69 98 MET A N 1
ATOM 772 C CA . MET A 1 98 ? 0.400 11.712 6.750 1.00 96.69 98 MET A CA 1
ATOM 773 C C . MET A 1 98 ? 0.113 11.681 5.244 1.00 96.69 98 MET A C 1
ATOM 775 O O . MET A 1 98 ? -0.119 12.727 4.640 1.00 96.69 98 MET A O 1
ATOM 779 N N . LEU A 1 99 ? 0.071 10.492 4.635 1.00 95.81 99 LEU A N 1
ATOM 780 C CA . LEU A 1 99 ? -0.262 10.331 3.216 1.00 95.81 99 LEU A CA 1
ATOM 781 C C . LEU A 1 99 ? -1.666 10.863 2.903 1.00 95.81 99 LEU A C 1
ATOM 783 O O . LEU A 1 99 ? -1.832 11.635 1.960 1.00 95.81 99 LEU A O 1
ATOM 787 N N . LEU A 1 100 ? -2.659 10.535 3.733 1.00 93.75 100 LEU A N 1
ATOM 788 C CA . LEU A 1 100 ? -4.025 11.047 3.599 1.00 93.75 100 LEU A CA 1
ATOM 789 C C . LEU A 1 100 ? -4.093 12.571 3.740 1.00 93.75 100 LEU A C 1
ATOM 791 O O . LEU A 1 100 ? -4.811 13.224 2.982 1.00 93.75 100 LEU A O 1
ATOM 795 N N . ALA A 1 101 ? -3.346 13.155 4.680 1.00 91.81 101 ALA A N 1
ATOM 796 C CA . ALA A 1 101 ? -3.251 14.606 4.822 1.00 91.81 101 ALA A CA 1
ATOM 797 C C . ALA A 1 101 ? -2.664 15.256 3.558 1.00 91.81 101 ALA A C 1
ATOM 799 O O . ALA A 1 101 ? -3.237 16.215 3.041 1.00 91.81 101 ALA A O 1
ATOM 800 N N . ASN A 1 102 ? -1.595 14.680 3.002 1.00 91.38 102 ASN A N 1
ATOM 801 C CA . ASN A 1 102 ? -0.975 15.153 1.764 1.00 91.38 102 ASN A CA 1
ATOM 802 C C . ASN A 1 102 ? -1.917 15.031 0.558 1.00 91.38 102 ASN A C 1
ATOM 804 O O . ASN A 1 102 ? -2.003 15.955 -0.249 1.00 91.38 102 ASN A O 1
ATOM 808 N N . MET A 1 103 ? -2.659 13.926 0.439 1.00 88.12 103 MET A N 1
ATOM 809 C CA . MET A 1 103 ? -3.667 13.748 -0.613 1.00 88.12 103 MET A CA 1
ATOM 810 C C . MET A 1 103 ? -4.775 14.800 -0.505 1.00 88.12 103 MET A C 1
ATOM 812 O O . MET A 1 103 ? -5.112 15.439 -1.498 1.00 88.12 103 MET A O 1
ATOM 816 N N . ARG A 1 104 ? -5.300 15.040 0.704 1.00 84.81 104 ARG A N 1
ATOM 817 C CA . ARG A 1 104 ? -6.318 16.075 0.956 1.00 84.81 104 ARG A CA 1
ATOM 818 C C . ARG A 1 104 ? -5.803 17.478 0.632 1.00 84.81 104 ARG A C 1
ATOM 820 O O . ARG A 1 104 ? -6.557 18.274 0.078 1.00 84.81 104 ARG A O 1
ATOM 827 N N . ALA A 1 105 ? -4.540 17.769 0.949 1.00 83.00 105 ALA A N 1
ATOM 828 C CA . ALA A 1 105 ? -3.900 19.040 0.623 1.00 83.00 105 ALA A CA 1
ATOM 829 C C . ALA A 1 105 ? -3.742 19.231 -0.896 1.00 83.00 105 ALA A C 1
ATOM 831 O O . ALA A 1 105 ? -4.103 20.286 -1.409 1.00 83.00 105 ALA A O 1
ATOM 832 N N . ARG A 1 106 ? -3.286 18.200 -1.626 1.00 78.31 106 ARG A N 1
ATOM 833 C CA . ARG A 1 106 ? -3.165 18.226 -3.098 1.00 78.31 106 ARG A CA 1
ATOM 834 C C . ARG A 1 106 ? -4.506 18.417 -3.800 1.00 78.31 106 ARG A C 1
ATOM 836 O O . ARG A 1 106 ? -4.585 19.153 -4.772 1.00 78.31 106 ARG A O 1
ATOM 843 N N . LEU A 1 107 ? -5.553 17.768 -3.298 1.00 75.62 107 LEU A N 1
ATOM 844 C CA . LEU A 1 107 ? -6.908 17.866 -3.844 1.00 75.62 107 LEU A CA 1
ATOM 845 C C . LEU A 1 107 ? -7.643 19.151 -3.415 1.00 75.62 107 LEU A C 1
ATOM 847 O O . LEU A 1 107 ? -8.822 19.305 -3.718 1.00 75.62 107 LEU A O 1
ATOM 851 N N . GLY A 1 108 ? -6.995 20.054 -2.667 1.00 67.25 108 GLY A N 1
ATOM 852 C CA . GLY A 1 108 ? -7.623 21.283 -2.177 1.00 67.25 108 GLY A CA 1
ATOM 853 C C . GLY A 1 108 ? -8.783 21.048 -1.198 1.00 67.25 108 GLY A C 1
ATOM 854 O O . GLY A 1 108 ? -9.576 21.944 -0.941 1.00 67.25 108 GLY A O 1
ATOM 855 N N . VAL A 1 109 ? -8.925 19.863 -0.600 1.00 58.50 109 VAL A N 1
ATOM 856 C CA . VAL A 1 109 ? -10.078 19.550 0.272 1.00 58.50 109 VAL A CA 1
ATOM 857 C C . VAL A 1 109 ? -10.068 20.401 1.552 1.00 58.50 109 VAL A C 1
ATOM 859 O O . VAL A 1 109 ? -11.122 20.726 2.103 1.00 58.50 109 VAL A O 1
ATOM 862 N N . SER A 1 110 ? -8.888 20.839 1.997 1.00 55.41 110 SER A N 1
ATOM 863 C CA . SER A 1 110 ? -8.740 21.816 3.082 1.00 55.41 110 SER A CA 1
ATOM 864 C C . SER A 1 110 ? -9.318 23.194 2.731 1.00 55.41 110 SER A C 1
ATOM 866 O O . SER A 1 110 ? -9.828 23.866 3.629 1.00 55.41 110 SER A O 1
ATOM 868 N N . SER A 1 111 ? -9.317 23.603 1.454 1.00 57.03 111 SER A N 1
ATOM 869 C CA . SER A 1 111 ? -9.999 24.827 1.013 1.00 57.03 111 SER A CA 1
ATOM 870 C C . SER A 1 111 ? -11.507 24.606 0.870 1.00 57.03 111 SER A C 1
ATOM 872 O O . SER A 1 111 ? -12.275 25.468 1.283 1.00 57.03 111 SER A O 1
ATOM 874 N N . LEU A 1 112 ? -11.959 23.432 0.416 1.00 56.03 112 LEU A N 1
ATOM 875 C CA . LEU A 1 112 ? -13.388 23.116 0.277 1.00 56.03 112 LEU A CA 1
ATOM 876 C C . LEU A 1 112 ? -14.135 23.062 1.619 1.00 56.03 112 LEU A C 1
ATOM 878 O O . LEU A 1 112 ? -15.237 23.602 1.726 1.00 56.03 112 LEU A O 1
ATOM 882 N N . ARG A 1 113 ? -13.538 22.469 2.663 1.00 58.84 113 ARG A N 1
ATOM 883 C CA . ARG A 1 113 ? -14.132 22.458 4.012 1.00 58.84 113 ARG A CA 1
ATOM 884 C C . ARG A 1 113 ? -14.224 23.870 4.601 1.00 58.84 113 ARG A C 1
ATOM 886 O O . ARG A 1 113 ? -15.294 24.250 5.064 1.00 58.84 113 ARG A O 1
ATOM 893 N N . ARG A 1 114 ? -13.155 24.670 4.486 1.00 60.97 114 ARG A N 1
ATOM 894 C CA . ARG A 1 114 ? -13.142 26.081 4.918 1.00 60.97 114 ARG A CA 1
ATOM 895 C C . ARG A 1 114 ? -14.137 26.938 4.134 1.00 60.97 114 ARG A C 1
ATOM 897 O O . ARG A 1 114 ? -14.826 27.761 4.723 1.00 60.97 114 ARG A O 1
ATOM 904 N N . HIS A 1 115 ? -14.267 26.724 2.824 1.00 56.56 115 HIS A N 1
ATOM 905 C CA . HIS A 1 115 ? -15.261 27.413 2.000 1.00 56.56 115 HIS A CA 1
ATOM 906 C C . HIS A 1 115 ? -16.696 27.023 2.368 1.00 56.56 115 HIS A C 1
ATOM 908 O O . HIS A 1 115 ? -17.573 27.884 2.366 1.00 56.56 115 HIS A O 1
ATOM 914 N N . ARG A 1 116 ? -16.952 25.753 2.705 1.00 61.97 116 ARG A N 1
ATOM 915 C CA . ARG A 1 116 ? -18.261 25.296 3.193 1.00 61.97 116 ARG A CA 1
ATOM 916 C C . ARG A 1 116 ? -18.592 25.904 4.556 1.00 61.97 116 ARG A C 1
ATOM 918 O O . ARG A 1 116 ? -19.677 26.453 4.705 1.00 61.97 116 ARG A O 1
ATOM 925 N N . GLU A 1 117 ? -17.660 25.861 5.506 1.00 63.09 117 GLU A N 1
ATOM 926 C CA . GLU A 1 117 ? -17.809 26.472 6.836 1.00 63.09 117 GLU A CA 1
ATOM 927 C C . GLU A 1 117 ? -18.049 27.990 6.721 1.00 63.09 117 GLU A C 1
ATOM 929 O O . GLU A 1 117 ? -19.006 28.504 7.297 1.00 63.09 117 GLU A O 1
ATOM 934 N N . ALA A 1 118 ? -17.292 28.693 5.871 1.00 62.22 118 ALA A N 1
ATOM 935 C CA . ALA A 1 118 ? -17.499 30.118 5.600 1.00 62.22 118 ALA A CA 1
ATOM 936 C C . ALA A 1 118 ? -18.852 30.418 4.922 1.00 62.22 118 ALA A C 1
ATOM 938 O O . ALA A 1 118 ? -19.463 31.452 5.192 1.00 62.22 118 ALA A O 1
ATOM 939 N N . ARG A 1 119 ? -19.351 29.531 4.048 1.00 58.62 119 ARG A N 1
ATOM 940 C CA . ARG A 1 119 ? -20.685 29.667 3.435 1.00 58.62 119 ARG A CA 1
ATOM 941 C C . ARG A 1 119 ? -21.811 29.447 4.443 1.00 58.62 119 ARG A C 1
ATOM 943 O O . ARG A 1 119 ? -22.788 30.184 4.393 1.00 58.62 119 ARG A O 1
ATOM 950 N N . LEU A 1 120 ? -21.675 28.481 5.350 1.00 61.50 120 LEU A N 1
ATOM 951 C CA . LEU A 1 120 ? -22.662 28.218 6.404 1.00 61.50 120 LEU A CA 1
ATOM 952 C C . LEU A 1 120 ? -22.716 29.364 7.422 1.00 61.50 120 LEU A C 1
ATOM 954 O O . LEU A 1 120 ? -23.805 29.813 7.771 1.00 61.50 120 LEU A O 1
ATOM 958 N N . GLN A 1 121 ? -21.555 29.907 7.806 1.00 63.38 121 GLN A N 1
ATOM 959 C CA . GLN A 1 121 ? -21.466 31.084 8.676 1.00 63.38 121 GLN A CA 1
ATOM 960 C C . GLN A 1 121 ? -22.109 32.327 8.048 1.00 63.38 121 GLN A C 1
ATOM 962 O O . GLN A 1 121 ? -22.850 33.032 8.724 1.00 63.38 121 GLN A O 1
ATOM 967 N N . ARG A 1 122 ? -21.891 32.577 6.746 1.00 60.03 122 ARG A N 1
ATOM 968 C CA . ARG A 1 122 ? -22.568 33.677 6.028 1.00 60.03 122 ARG A CA 1
ATOM 969 C C . ARG A 1 122 ? -24.073 33.469 5.884 1.00 60.03 122 ARG A C 1
ATOM 971 O O . ARG A 1 122 ? -24.805 34.447 5.809 1.00 60.03 122 ARG A O 1
ATOM 978 N N . ALA A 1 123 ? -24.525 32.221 5.806 1.00 66.06 123 ALA A N 1
ATOM 979 C CA . ALA A 1 123 ? -25.935 31.892 5.637 1.00 66.06 123 ALA A CA 1
ATOM 980 C C . ALA A 1 123 ? -26.715 31.829 6.965 1.00 66.06 123 ALA A C 1
ATOM 982 O O . ALA A 1 123 ? -27.925 31.639 6.924 1.00 66.06 123 ALA A O 1
ATOM 983 N N . VAL A 1 124 ? -26.048 31.962 8.124 1.00 66.94 124 VAL A N 1
ATOM 984 C CA . VAL A 1 124 ? -26.641 31.769 9.468 1.00 66.94 124 VAL A CA 1
ATOM 985 C C . VAL A 1 124 ? -27.387 30.425 9.566 1.00 66.94 124 VAL A C 1
ATOM 987 O O . VAL A 1 124 ? -28.411 30.291 10.231 1.00 66.94 124 VAL A O 1
ATOM 990 N N . LEU A 1 125 ? -26.880 29.403 8.869 1.00 48.91 125 LEU A N 1
ATOM 991 C CA . LEU A 1 125 ? -27.465 28.065 8.862 1.00 48.91 125 LEU A CA 1
ATOM 992 C C . LEU A 1 125 ? -26.689 27.167 9.835 1.00 48.91 125 LEU A C 1
ATOM 994 O O . LEU A 1 125 ? -25.466 27.052 9.693 1.00 48.91 125 LEU A O 1
ATOM 998 N N . PRO A 1 126 ? -27.356 26.517 10.806 1.00 51.91 126 PRO A N 1
ATOM 999 C CA . PRO A 1 126 ? -26.694 25.560 11.683 1.00 51.91 126 PRO A CA 1
ATOM 1000 C C . PRO A 1 126 ? -26.195 24.342 10.891 1.00 51.91 126 PRO A C 1
ATOM 1002 O O . PRO A 1 126 ? -26.859 23.840 9.982 1.00 51.91 126 PRO A O 1
ATOM 1005 N N . ASP A 1 127 ? -24.998 23.864 11.235 1.00 49.06 127 ASP A N 1
ATOM 1006 C CA . ASP A 1 127 ? -24.389 22.692 10.603 1.00 49.06 127 ASP A CA 1
ATOM 1007 C C . ASP A 1 127 ? -25.100 21.416 11.074 1.00 49.06 127 ASP A C 1
ATOM 1009 O O . ASP A 1 127 ? -24.864 20.903 12.168 1.00 49.06 127 ASP A O 1
ATOM 1013 N N . HIS A 1 128 ? -26.004 20.894 10.246 1.00 46.88 128 HIS A N 1
ATOM 1014 C CA . HIS A 1 128 ? -26.687 19.627 10.492 1.00 46.88 128 HIS A CA 1
ATOM 1015 C C . HIS A 1 128 ? -25.811 18.445 10.065 1.00 46.88 128 HIS A C 1
ATOM 1017 O O . HIS A 1 128 ? -26.136 17.700 9.142 1.00 46.88 128 HIS A O 1
ATOM 1023 N N . ASN A 1 129 ? -24.673 18.266 10.734 1.00 45.06 129 ASN A N 1
ATOM 1024 C CA . ASN A 1 129 ? -23.919 17.024 10.648 1.00 45.06 129 ASN A CA 1
ATOM 1025 C C . ASN A 1 129 ? -24.494 16.025 11.675 1.00 45.06 129 ASN A C 1
ATOM 1027 O O . ASN A 1 129 ? -24.413 16.289 12.877 1.00 45.06 129 ASN A O 1
ATOM 1031 N N . PRO A 1 130 ? -25.045 14.864 11.272 1.00 40.56 130 PRO A N 1
ATOM 1032 C CA . PRO A 1 130 ? -25.633 13.899 12.208 1.00 40.56 130 PRO A CA 1
ATOM 1033 C C . PRO A 1 130 ? -24.616 13.208 13.143 1.00 40.56 130 PRO A C 1
ATOM 1035 O O . PRO A 1 130 ? -24.996 12.349 13.932 1.00 40.56 130 PRO A O 1
ATOM 1038 N N . ALA A 1 131 ? -23.335 13.592 13.110 1.00 47.03 131 ALA A N 1
ATOM 1039 C CA . ALA A 1 131 ? -22.274 13.047 13.958 1.00 47.03 131 ALA A CA 1
ATOM 1040 C C . ALA A 1 131 ? -21.937 13.887 15.216 1.00 47.03 131 ALA A C 1
ATOM 1042 O O . ALA A 1 131 ? -20.924 13.616 15.854 1.00 47.03 131 ALA A O 1
ATOM 1043 N N . GLY A 1 132 ? -22.741 14.896 15.585 1.00 45.53 132 GLY A N 1
ATOM 1044 C CA . GLY A 1 132 ? -22.396 15.842 16.667 1.00 45.53 132 GLY A CA 1
ATOM 1045 C C . GLY A 1 132 ? -23.430 16.056 17.779 1.00 45.53 132 GLY A C 1
ATOM 1046 O O . GLY A 1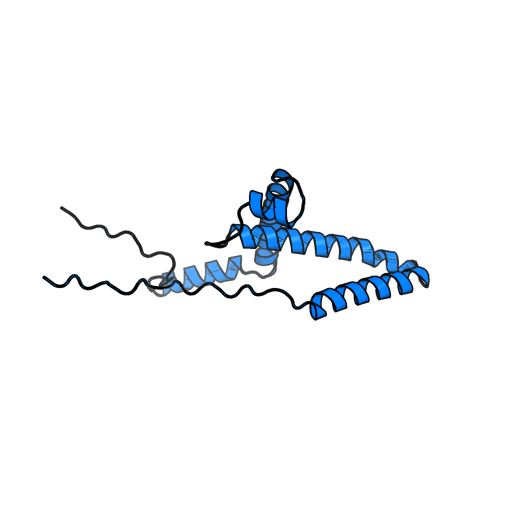 132 ? -23.266 16.972 18.576 1.00 45.53 132 GLY A O 1
ATOM 1047 N N . GLY A 1 133 ? -24.506 15.266 17.849 1.00 40.12 133 GLY A N 1
ATOM 1048 C CA . GLY A 1 133 ? -25.673 15.597 18.678 1.00 40.12 133 GLY A CA 1
ATOM 1049 C C . GLY A 1 133 ? -26.017 14.595 19.777 1.00 40.12 133 GLY A C 1
ATOM 1050 O O . GLY A 1 133 ? -27.097 14.017 19.723 1.00 40.12 133 GLY A O 1
ATOM 1051 N N . ARG A 1 134 ? -25.155 14.404 20.786 1.00 40.47 134 ARG A N 1
ATOM 1052 C CA . ARG A 1 134 ? -25.574 13.914 22.118 1.00 40.47 134 ARG A CA 1
ATOM 1053 C C . ARG A 1 134 ? -24.704 14.523 23.219 1.00 40.47 134 ARG A C 1
ATOM 1055 O O . ARG A 1 134 ? -23.693 13.952 23.593 1.00 40.47 134 ARG A O 1
ATOM 1062 N N . HIS A 1 135 ? -25.144 15.649 23.769 1.00 37.69 135 HIS A N 1
ATOM 1063 C CA . HIS A 1 135 ? -25.406 15.723 25.204 1.00 37.69 135 HIS A CA 1
ATOM 1064 C C . HIS A 1 135 ? -26.380 16.866 25.484 1.00 37.69 135 HIS A C 1
ATOM 1066 O O . HIS A 1 135 ? -26.099 18.037 25.245 1.00 37.69 135 HIS A O 1
ATOM 1072 N N . ARG A 1 136 ? -27.566 16.466 25.951 1.00 38.34 136 ARG A N 1
ATOM 1073 C CA . ARG A 1 136 ? -28.566 17.329 26.569 1.00 38.34 136 ARG A CA 1
ATOM 1074 C C . ARG A 1 136 ? -27.952 17.990 27.800 1.00 38.34 136 ARG A C 1
ATOM 1076 O O . ARG A 1 136 ? -27.440 17.288 28.669 1.00 38.34 136 ARG A O 1
ATOM 1083 N N . ALA A 1 137 ? -28.098 19.305 27.882 1.00 41.84 137 ALA A N 1
ATOM 1084 C CA . ALA A 1 137 ? -28.307 19.976 29.150 1.00 41.84 137 ALA A CA 1
ATOM 1085 C C . ALA A 1 137 ? -29.813 19.943 29.461 1.00 41.84 137 ALA A C 1
ATOM 1087 O O . ALA A 1 137 ? -30.634 20.278 28.609 1.00 41.84 137 ALA A O 1
ATOM 1088 N N . SER A 1 138 ? -30.142 19.523 30.674 1.00 43.84 138 SER A N 1
ATOM 1089 C CA . SER A 1 138 ? -31.367 19.851 31.410 1.00 43.84 138 SER A CA 1
ATOM 1090 C C . SER A 1 138 ? -31.010 19.593 32.878 1.00 43.84 138 SER A C 1
ATOM 1092 O O . SER A 1 138 ? -30.790 18.440 33.236 1.00 43.84 138 SER A O 1
ATOM 1094 N N . SER A 1 139 ? -30.541 20.598 33.622 1.00 40.03 139 SER A N 1
ATOM 1095 C CA . SER A 1 139 ? -31.353 21.484 34.477 1.00 40.03 139 SER A CA 1
ATOM 1096 C C . SER A 1 139 ? -32.243 20.713 35.457 1.00 40.03 139 SER A C 1
ATOM 1098 O O . SER A 1 139 ? -33.302 20.237 35.052 1.00 40.03 139 SER A O 1
ATOM 1100 N N . SER A 1 140 ? -31.782 20.572 36.705 1.00 44.75 140 SER A N 1
ATOM 1101 C CA . SER A 1 140 ? -32.379 21.127 37.937 1.00 44.75 140 SER A CA 1
ATOM 1102 C C . SER A 1 140 ? -31.748 20.499 39.176 1.00 44.75 140 SER A C 1
ATOM 1104 O O . SER A 1 140 ? -31.468 19.283 39.136 1.00 44.75 140 SER A O 1
#

InterPro domains:
  IPR013324 RNA polymerase sigma factor, region 3/4-like [SSF88659] (71-113)

Organism: NCBI:txid46180

Sequence (140 aa):
MTNEMEPSTSGKRHRRVVETEEYVAMLHRMVDALAKRLSDDPVGLVHVEPLRKHLGDAMNIAVAINQEKPHGYSFGELAKILNIRRESVFERAAKGRMLLANMRARLGVSSLRRHREARLQRAVLPDHNPAGGRHRASSS

Secondary structure (DSSP, 8-state):
------------PPPP-PPPHHHHHHHHHHHHHHHHHHHH-GGGGGGHHHHHHHHHHHHHHHHHHHHHSTTPPPHHHHHHHHTS-HHHHHHHHHHHHHHHHHHHHHTTHHHHHHHHHHHHHHHT-----TTS--------